Protein AF-A0A2A5GTJ0-F1 (afdb_monomer_lite)

Secondary structure (DSSP, 8-state):
----HHHHHHHHHHHHH-HHHHHHHHHHHHHHHHHHHHHHHH-TTTEEE-PPB--SSS--B--EEEGGGGGG--

Radius of gyration: 18.59 Å; chains: 1; bounding box: 40×30×45 Å

Foldseek 3Di:
DDDDPVVVVVVVCVVCPPPCLVVVLVVVVVVQVVVLVCCCPVPVPQWDWADWDDDPSPDTDIDIDGPVCPVVPD

Structure (mmCIF, N/CA/C/O backbone):
data_AF-A0A2A5GTJ0-F1
#
_entry.id   AF-A0A2A5GTJ0-F1
#
loop_
_atom_site.group_PDB
_atom_site.id
_atom_site.type_symbol
_atom_site.label_atom_id
_atom_site.label_alt_id
_atom_site.label_comp_id
_atom_site.label_asym_id
_atom_site.label_entity_id
_atom_site.label_seq_id
_atom_site.pdbx_PDB_ins_code
_atom_site.Cartn_x
_atom_site.Cartn_y
_atom_site.Cartn_z
_atom_site.occupancy
_atom_site.B_iso_or_equiv
_atom_site.auth_seq_id
_atom_site.auth_comp_id
_atom_site.auth_asym_id
_atom_site.auth_atom_id
_atom_site.pdbx_PDB_model_num
ATOM 1 N N . MET A 1 1 ? 29.939 18.891 -13.797 1.00 47.34 1 MET A N 1
ATOM 2 C CA . MET A 1 1 ? 29.147 17.759 -14.319 1.00 47.34 1 MET A CA 1
ATOM 3 C C . MET A 1 1 ? 28.002 18.347 -15.133 1.00 47.34 1 MET A C 1
ATOM 5 O O . MET A 1 1 ? 27.131 18.954 -14.535 1.00 47.34 1 MET A O 1
ATOM 9 N N . ASN A 1 2 ? 28.050 18.259 -16.466 1.00 56.84 2 ASN A N 1
ATOM 10 C CA . ASN A 1 2 ? 26.962 18.682 -17.361 1.00 56.84 2 ASN A CA 1
ATOM 11 C C . ASN A 1 2 ? 26.361 17.429 -18.006 1.00 56.84 2 ASN A C 1
ATOM 13 O O . ASN A 1 2 ? 26.621 17.138 -19.169 1.00 56.84 2 ASN A O 1
ATOM 17 N N . THR A 1 3 ? 25.613 16.643 -17.241 1.00 61.12 3 THR A N 1
ATOM 18 C CA . THR A 1 3 ? 24.722 15.637 -17.826 1.00 61.12 3 THR A CA 1
ATOM 19 C C . THR A 1 3 ? 23.429 16.335 -18.231 1.00 61.12 3 THR A C 1
ATOM 21 O O . THR A 1 3 ? 22.818 17.056 -17.443 1.00 61.12 3 THR A O 1
ATOM 24 N N . ASN A 1 4 ? 23.026 16.163 -19.489 1.00 86.75 4 ASN A N 1
ATOM 25 C CA . ASN A 1 4 ? 21.771 16.708 -19.999 1.00 86.75 4 ASN A CA 1
ATOM 26 C C . ASN A 1 4 ? 20.599 15.905 -19.401 1.00 86.75 4 ASN A C 1
ATOM 28 O O . ASN A 1 4 ? 20.679 14.680 -19.314 1.00 86.75 4 ASN A O 1
ATOM 32 N N . LEU A 1 5 ? 19.504 16.571 -19.018 1.00 89.56 5 LEU A N 1
ATOM 33 C CA . LEU A 1 5 ? 18.284 15.949 -18.479 1.00 89.56 5 LEU A CA 1
ATOM 34 C C . LEU A 1 5 ? 17.816 14.726 -19.294 1.00 89.56 5 LEU A C 1
ATOM 36 O O . LEU A 1 5 ? 17.371 13.734 -18.722 1.00 89.56 5 LEU A O 1
ATOM 40 N N . LEU A 1 6 ? 17.975 14.760 -20.619 1.00 91.06 6 LEU A N 1
ATOM 41 C CA . LEU A 1 6 ? 17.611 13.657 -21.511 1.00 91.06 6 LEU A CA 1
ATOM 42 C C . LEU A 1 6 ? 18.385 12.363 -21.216 1.00 91.06 6 LEU A C 1
ATOM 44 O O . LEU A 1 6 ? 17.806 11.281 -21.287 1.00 91.06 6 LEU A O 1
ATOM 48 N N . GLN A 1 7 ? 19.662 12.460 -20.835 1.00 91.38 7 GLN A N 1
ATOM 49 C CA . GLN A 1 7 ? 20.476 11.297 -20.465 1.00 91.38 7 GLN A CA 1
ATOM 50 C C . GLN A 1 7 ? 19.992 10.682 -19.147 1.00 91.38 7 GLN A C 1
ATOM 52 O O . GLN A 1 7 ? 19.872 9.465 -19.045 1.00 91.38 7 GLN A O 1
ATOM 57 N N . HIS A 1 8 ? 19.639 11.513 -18.162 1.00 91.31 8 HIS A N 1
ATOM 58 C CA . HIS A 1 8 ? 19.071 11.035 -16.898 1.00 91.31 8 HIS A CA 1
ATOM 59 C C . HIS A 1 8 ? 17.711 10.358 -17.094 1.00 91.31 8 HIS A C 1
ATOM 61 O O . HIS A 1 8 ? 17.458 9.316 -16.495 1.00 91.31 8 HIS A O 1
ATOM 67 N N . ILE A 1 9 ? 16.859 10.902 -17.968 1.00 91.44 9 I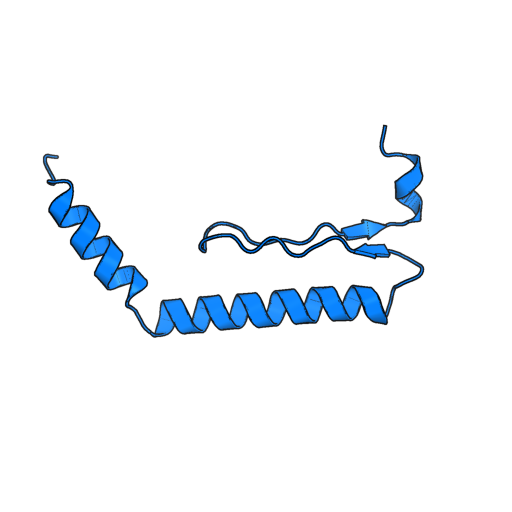LE A N 1
ATOM 68 C CA . ILE A 1 9 ? 15.566 10.291 -18.304 1.00 91.44 9 ILE A CA 1
ATOM 69 C C . ILE A 1 9 ? 15.757 8.930 -18.985 1.00 91.44 9 ILE A C 1
ATOM 71 O O . ILE A 1 9 ? 15.007 8.002 -18.688 1.00 91.44 9 ILE A O 1
ATOM 75 N N . ALA A 1 10 ? 16.739 8.790 -19.880 1.00 92.44 10 ALA A N 1
ATOM 76 C CA . ALA A 1 10 ? 17.026 7.514 -20.537 1.00 92.44 10 ALA A CA 1
ATOM 77 C C . ALA A 1 10 ? 17.455 6.440 -19.523 1.00 92.44 10 ALA A C 1
ATOM 79 O O . ALA A 1 10 ? 16.843 5.376 -19.472 1.00 92.44 10 ALA A O 1
ATOM 80 N N . VAL A 1 11 ? 18.415 6.763 -18.648 1.00 92.12 11 VAL A N 1
ATOM 81 C CA . VAL A 1 11 ? 18.888 5.848 -17.593 1.00 92.12 11 VAL A CA 1
ATOM 82 C C . VAL A 1 11 ? 17.764 5.484 -16.620 1.00 92.12 11 VAL A C 1
ATOM 84 O O . VAL A 1 11 ? 17.602 4.319 -16.265 1.00 92.12 11 VAL A O 1
ATOM 87 N N . TYR A 1 12 ? 16.943 6.457 -16.218 1.00 89.31 12 TYR A N 1
ATOM 88 C CA . TYR A 1 12 ? 15.779 6.204 -15.369 1.00 89.31 12 TYR A CA 1
ATOM 89 C C . TYR A 1 12 ? 14.797 5.221 -16.023 1.00 89.31 12 TYR A C 1
ATOM 91 O O . TYR A 1 12 ? 14.345 4.278 -15.377 1.00 89.31 12 TYR A O 1
ATOM 99 N N . LYS A 1 13 ? 14.489 5.403 -17.314 1.00 88.62 13 LYS A N 1
ATOM 100 C CA . LYS A 1 13 ? 13.589 4.503 -18.048 1.00 88.62 13 LYS A CA 1
ATOM 101 C C . LYS A 1 13 ? 14.131 3.082 -18.116 1.00 88.62 13 LYS A C 1
ATOM 103 O O . LYS A 1 13 ? 13.353 2.159 -17.925 1.00 88.62 13 LYS A O 1
ATOM 108 N N . GLU A 1 14 ? 15.427 2.903 -18.355 1.00 91.38 14 GLU A N 1
ATOM 109 C CA . GLU A 1 14 ? 16.051 1.574 -18.368 1.00 91.38 14 GLU A CA 1
ATOM 110 C C . GLU A 1 14 ? 15.953 0.887 -17.004 1.00 91.38 14 GLU A C 1
ATOM 112 O O . GLU A 1 14 ? 15.577 -0.280 -16.922 1.00 91.38 14 GLU A O 1
ATOM 117 N N . GLN A 1 15 ? 16.222 1.624 -15.924 1.00 88.06 15 GLN A N 1
ATOM 118 C CA . GLN A 1 15 ? 16.114 1.094 -14.567 1.00 88.06 15 GLN A CA 1
ATOM 119 C C . GLN A 1 15 ? 14.676 0.688 -14.230 1.00 88.06 15 GLN A C 1
ATOM 121 O O . GLN A 1 15 ? 14.458 -0.408 -13.722 1.00 88.06 15 GLN A O 1
ATOM 126 N N . VAL A 1 16 ? 13.692 1.529 -14.557 1.00 86.56 16 VAL A N 1
ATOM 127 C CA . VAL A 1 16 ? 12.269 1.236 -14.315 1.00 86.56 16 VAL A CA 1
ATOM 128 C C . VAL A 1 16 ? 11.740 0.130 -15.234 1.00 86.56 16 VAL A C 1
ATOM 130 O O . VAL A 1 16 ? 10.862 -0.624 -14.826 1.00 86.56 16 VAL A O 1
ATOM 133 N N . ALA A 1 17 ? 12.277 -0.004 -16.449 1.00 86.12 17 ALA A N 1
ATOM 134 C CA . ALA A 1 17 ? 11.922 -1.074 -17.380 1.00 86.12 17 ALA A CA 1
ATOM 135 C C . A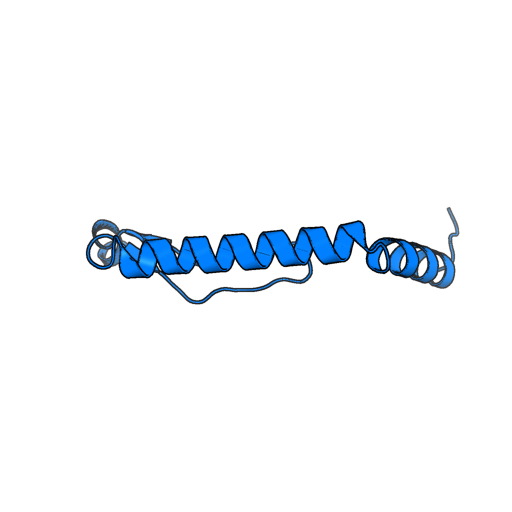LA A 1 17 ? 12.507 -2.440 -16.987 1.00 86.12 17 ALA A C 1
ATOM 137 O O . ALA A 1 17 ? 12.140 -3.450 -17.586 1.00 86.12 17 ALA A O 1
ATOM 138 N N . SER A 1 18 ? 13.400 -2.490 -15.992 1.00 90.44 18 SER A N 1
ATOM 139 C CA . SER A 1 18 ? 13.904 -3.746 -15.444 1.00 90.44 18 SER A CA 1
ATOM 140 C C . SER A 1 18 ? 12.745 -4.603 -14.934 1.00 90.44 18 SER A C 1
ATOM 142 O O . SER A 1 18 ? 12.064 -4.250 -13.969 1.00 90.44 18 SER A O 1
ATOM 144 N N . GLU A 1 19 ? 12.548 -5.763 -15.558 1.00 89.25 19 GLU A N 1
ATOM 145 C CA .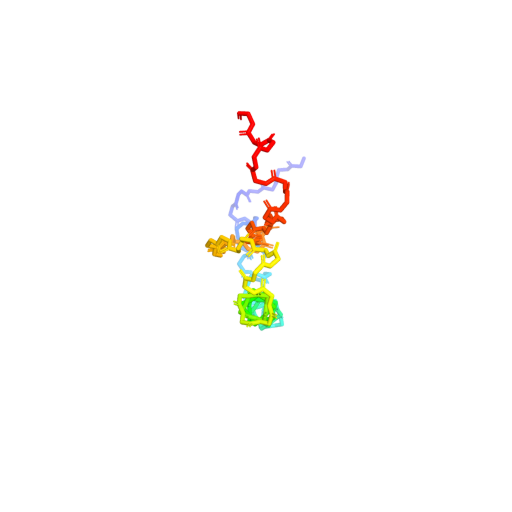 GLU A 1 19 ? 11.502 -6.721 -15.190 1.00 89.25 19 GLU A CA 1
ATOM 146 C C . GLU A 1 19 ? 11.597 -7.113 -13.710 1.00 89.25 19 GLU A C 1
ATOM 148 O O . GLU A 1 19 ? 10.595 -7.134 -12.998 1.00 89.25 19 GLU A O 1
ATOM 153 N N . ASN A 1 20 ? 12.818 -7.308 -13.209 1.00 91.69 20 ASN A N 1
ATOM 154 C CA . ASN A 1 20 ? 13.063 -7.627 -11.804 1.00 91.69 20 ASN A CA 1
ATOM 155 C C . ASN A 1 20 ? 12.597 -6.515 -10.855 1.00 91.69 20 ASN A C 1
ATOM 157 O O . ASN A 1 20 ? 12.092 -6.808 -9.772 1.00 91.69 20 ASN A O 1
ATOM 161 N N . LEU A 1 21 ? 12.746 -5.245 -11.247 1.00 90.38 21 LEU A N 1
ATOM 162 C CA . LEU A 1 21 ? 12.294 -4.111 -10.441 1.00 90.38 21 LEU A CA 1
ATOM 163 C C . LEU A 1 21 ? 10.764 -4.054 -10.399 1.00 90.38 21 LEU A C 1
ATOM 165 O O . LEU A 1 21 ? 10.188 -3.915 -9.319 1.00 90.38 21 LEU A O 1
ATOM 169 N N . VAL A 1 22 ? 10.105 -4.231 -11.547 1.00 88.88 22 VAL A N 1
ATOM 170 C CA . VAL A 1 22 ? 8.637 -4.246 -11.635 1.00 88.88 22 VAL A CA 1
ATOM 171 C C . VAL A 1 22 ? 8.052 -5.413 -10.840 1.00 88.88 22 VAL A C 1
ATOM 173 O O . VAL A 1 22 ? 7.171 -5.199 -10.005 1.00 88.88 22 VAL A O 1
ATOM 176 N N . LEU A 1 23 ? 8.558 -6.631 -11.048 1.00 93.62 23 LEU A N 1
ATOM 177 C CA . LEU A 1 23 ? 8.098 -7.828 -10.342 1.00 93.62 23 LEU A CA 1
ATOM 178 C C . LEU A 1 23 ? 8.369 -7.736 -8.837 1.00 93.62 23 LEU A C 1
ATOM 180 O O . LEU A 1 23 ? 7.497 -8.065 -8.032 1.00 93.62 23 LEU A O 1
ATOM 184 N N . GLY A 1 24 ? 9.543 -7.235 -8.442 1.00 93.69 24 GLY A N 1
ATOM 185 C CA . GLY A 1 24 ? 9.887 -7.018 -7.039 1.00 93.69 24 GLY A CA 1
ATOM 186 C C . GLY A 1 24 ? 8.931 -6.038 -6.360 1.00 93.69 24 GLY A C 1
ATOM 187 O O . GLY A 1 24 ? 8.368 -6.347 -5.308 1.00 93.69 24 GLY A O 1
ATOM 188 N N . TYR A 1 25 ? 8.674 -4.887 -6.985 1.00 93.25 25 TYR A N 1
ATOM 189 C CA . TYR A 1 25 ? 7.729 -3.904 -6.458 1.00 93.25 25 TYR A CA 1
ATOM 190 C C . TYR A 1 25 ? 6.294 -4.452 -6.392 1.00 93.25 25 TYR A C 1
ATOM 192 O O . TYR A 1 25 ? 5.624 -4.287 -5.371 1.00 93.25 25 TYR A O 1
ATOM 200 N N . GLN A 1 26 ? 5.829 -5.173 -7.416 1.00 93.38 26 GLN A N 1
ATOM 201 C CA . GLN A 1 26 ? 4.520 -5.837 -7.388 1.00 93.38 26 GLN A CA 1
ATOM 202 C C . GLN A 1 26 ? 4.412 -6.856 -6.247 1.00 93.38 26 GLN A C 1
ATOM 204 O O . GLN A 1 26 ? 3.404 -6.870 -5.537 1.00 93.38 26 GLN A O 1
ATOM 209 N N . GLY A 1 27 ? 5.451 -7.665 -6.028 1.00 95.88 27 GLY A N 1
ATOM 210 C CA . GLY A 1 27 ? 5.511 -8.620 -4.922 1.00 95.88 27 GLY A CA 1
ATOM 211 C C . GLY A 1 27 ? 5.424 -7.935 -3.557 1.00 95.88 27 GLY A C 1
ATOM 212 O O . GLY A 1 27 ? 4.636 -8.349 -2.705 1.00 95.88 27 GLY A O 1
ATOM 213 N N . LEU A 1 28 ? 6.153 -6.829 -3.368 1.00 96.31 28 LEU A N 1
ATOM 214 C CA . LEU A 1 28 ? 6.063 -6.018 -2.151 1.00 96.31 28 LEU A CA 1
ATOM 215 C C . LEU A 1 28 ? 4.649 -5.460 -1.941 1.00 96.31 28 LEU A C 1
ATOM 217 O O . LEU A 1 28 ? 4.136 -5.500 -0.822 1.00 96.31 28 LEU A O 1
ATOM 221 N N . MET A 1 29 ? 3.990 -4.980 -2.999 1.00 96.31 29 MET A N 1
ATOM 222 C CA . MET A 1 29 ? 2.625 -4.448 -2.898 1.00 96.31 29 MET A CA 1
ATOM 223 C C . MET A 1 29 ? 1.618 -5.536 -2.531 1.00 96.31 29 MET A C 1
ATOM 225 O O . MET A 1 29 ? 0.780 -5.331 -1.650 1.00 96.31 29 MET A O 1
ATOM 229 N N . GLN A 1 30 ? 1.729 -6.716 -3.143 1.00 97.25 30 GLN A N 1
ATOM 230 C CA . GLN A 1 30 ? 0.903 -7.866 -2.785 1.00 97.25 30 GLN A CA 1
ATOM 231 C C . GLN A 1 30 ? 1.114 -8.263 -1.322 1.00 97.25 30 GLN A C 1
ATOM 233 O O . GLN A 1 30 ? 0.139 -8.425 -0.589 1.00 97.25 30 GLN A O 1
ATOM 238 N N . TYR A 1 31 ? 2.365 -8.370 -0.869 1.00 97.44 31 TYR A N 1
ATOM 239 C CA . TYR A 1 31 ? 2.679 -8.686 0.523 1.00 97.44 31 TYR A CA 1
ATOM 240 C C . TYR A 1 31 ? 2.072 -7.663 1.493 1.00 97.44 31 TYR A C 1
ATOM 242 O O . TYR A 1 31 ? 1.385 -8.043 2.440 1.00 97.44 31 TYR A O 1
ATOM 250 N N . MET A 1 32 ? 2.248 -6.366 1.230 1.00 97.62 32 MET A N 1
ATOM 251 C CA . MET A 1 32 ? 1.716 -5.297 2.080 1.00 97.62 32 MET A CA 1
ATOM 252 C C . MET A 1 32 ? 0.184 -5.320 2.167 1.00 97.62 32 MET A C 1
ATOM 254 O O . MET A 1 32 ? -0.379 -5.131 3.248 1.00 97.62 32 MET A O 1
ATOM 258 N N . MET A 1 33 ? -0.509 -5.589 1.057 1.00 96.94 33 MET A N 1
ATOM 259 C CA . MET A 1 33 ? -1.969 -5.724 1.049 1.00 96.94 33 MET A CA 1
ATOM 260 C C . MET A 1 33 ? -2.450 -6.969 1.802 1.00 96.94 33 MET A C 1
ATOM 262 O O . MET A 1 33 ? -3.442 -6.891 2.538 1.00 96.94 33 MET A O 1
ATOM 266 N N . HIS A 1 34 ? -1.751 -8.100 1.662 1.00 98.19 34 HIS A N 1
ATOM 267 C CA . HIS A 1 34 ? -2.039 -9.306 2.439 1.00 98.19 34 HIS A CA 1
ATOM 268 C C . HIS A 1 34 ? -1.823 -9.063 3.932 1.00 98.19 34 HIS A C 1
ATOM 270 O O . HIS A 1 34 ? -2.713 -9.361 4.727 1.00 98.19 34 HIS A O 1
ATOM 276 N N . LEU A 1 35 ? -0.706 -8.439 4.312 1.00 97.81 35 LEU A N 1
ATOM 277 C CA . LEU A 1 35 ? -0.392 -8.100 5.699 1.00 97.81 35 LEU A CA 1
ATOM 278 C C . LEU A 1 35 ? -1.464 -7.189 6.309 1.00 97.81 35 LEU A C 1
ATOM 280 O O . LEU A 1 35 ? -1.978 -7.455 7.394 1.00 97.81 35 LEU A O 1
ATOM 284 N N . ARG A 1 36 ? -1.877 -6.150 5.577 1.00 97.88 36 ARG A N 1
ATOM 285 C CA . ARG A 1 36 ? -2.981 -5.276 5.985 1.00 97.88 36 ARG A CA 1
ATOM 286 C C . ARG A 1 36 ? -4.273 -6.060 6.219 1.00 97.88 36 ARG A C 1
ATOM 288 O O . ARG A 1 36 ? -4.978 -5.826 7.200 1.00 97.88 36 ARG A O 1
ATOM 295 N N . THR A 1 37 ? -4.608 -6.956 5.295 1.00 98.00 37 THR A N 1
ATOM 296 C CA . THR A 1 37 ? -5.831 -7.766 5.357 1.00 98.00 37 THR A CA 1
ATOM 297 C C . THR A 1 37 ? -5.797 -8.725 6.540 1.00 98.00 37 THR A C 1
ATOM 299 O O . THR A 1 37 ? -6.786 -8.818 7.263 1.00 98.00 37 THR A O 1
ATOM 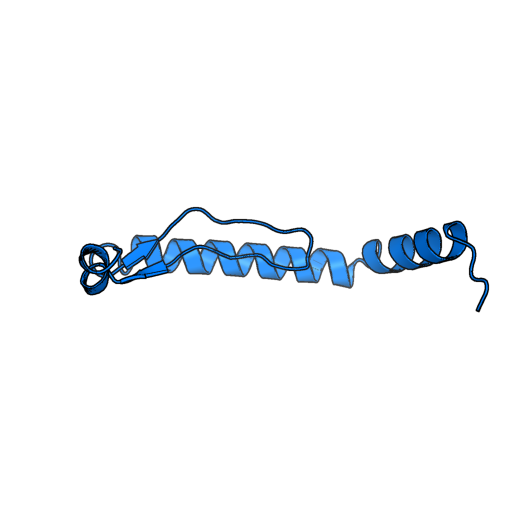302 N N . HIS A 1 38 ? -4.645 -9.347 6.795 1.00 97.81 38 HIS A N 1
ATOM 303 C CA . HIS A 1 38 ? -4.418 -10.193 7.959 1.00 97.81 38 HIS A CA 1
ATOM 304 C C . HIS A 1 38 ? -4.728 -9.441 9.258 1.00 97.81 38 HIS A C 1
ATOM 306 O O . HIS A 1 38 ? -5.549 -9.907 10.043 1.00 97.81 38 HIS A O 1
ATOM 312 N N . PHE A 1 39 ? -4.194 -8.227 9.442 1.00 97.00 39 PHE A N 1
ATOM 313 C CA . PHE A 1 39 ? -4.496 -7.433 10.639 1.00 97.00 39 PHE A CA 1
ATOM 314 C C . PHE A 1 39 ? -5.968 -7.037 10.757 1.00 97.00 39 PHE A C 1
ATOM 316 O O . PHE A 1 39 ? -6.524 -7.067 11.853 1.00 97.00 39 PHE A O 1
ATOM 323 N N . LYS A 1 40 ? -6.626 -6.711 9.638 1.00 96.19 40 LYS A N 1
ATOM 324 C CA . LYS A 1 40 ? -8.065 -6.407 9.640 1.00 96.19 40 LYS A CA 1
ATOM 325 C C . LYS A 1 40 ? -8.932 -7.594 10.050 1.00 96.19 40 LYS A C 1
ATOM 327 O O . LYS A 1 40 ? -9.998 -7.371 10.610 1.00 96.19 40 LYS A O 1
ATOM 332 N N . GLN A 1 41 ? -8.522 -8.811 9.703 1.00 97.31 41 GLN A N 1
ATOM 333 C CA . GLN A 1 41 ? -9.319 -10.019 9.911 1.00 97.31 41 GLN A CA 1
ATOM 334 C C . GLN A 1 41 ? -9.023 -10.696 11.246 1.00 97.31 41 GLN A C 1
ATOM 336 O O . GLN A 1 41 ? -9.955 -11.115 11.920 1.00 97.31 41 GLN A O 1
ATOM 341 N N . GLN A 1 42 ? -7.747 -10.804 11.620 1.00 97.94 42 GLN A N 1
ATOM 342 C CA . GLN A 1 42 ? -7.327 -11.547 12.810 1.00 97.94 42 GLN A CA 1
ATOM 343 C C . GLN A 1 42 ? -7.366 -10.700 14.081 1.00 97.94 42 GLN A C 1
ATOM 345 O O . GLN A 1 42 ? -7.593 -11.238 15.158 1.00 97.94 42 GLN A O 1
ATOM 350 N N . TYR A 1 43 ? -7.201 -9.379 13.960 1.00 96.38 43 TYR A N 1
ATOM 351 C CA . TYR A 1 43 ? -7.131 -8.475 15.112 1.00 96.38 43 TYR A CA 1
ATOM 352 C C . TYR A 1 43 ? -8.092 -7.271 15.012 1.00 96.38 43 TYR A C 1
ATOM 354 O O . TYR A 1 43 ? -7.687 -6.133 15.288 1.00 96.38 43 TYR A O 1
ATOM 362 N N . PRO A 1 44 ? -9.373 -7.470 14.627 1.00 94.81 44 PRO A N 1
ATOM 363 C CA . PRO A 1 44 ? -10.321 -6.373 14.427 1.00 94.81 44 PRO A CA 1
ATOM 364 C C . PRO A 1 44 ? -10.639 -5.619 15.721 1.00 94.81 44 PRO A C 1
ATOM 366 O O . PRO A 1 44 ? -11.040 -4.455 15.661 1.00 94.81 44 PRO A O 1
ATOM 369 N N . ASP A 1 45 ? -10.460 -6.255 16.881 1.00 95.38 45 ASP A N 1
ATOM 370 C CA . ASP A 1 45 ? -10.745 -5.676 18.194 1.00 95.38 45 ASP A CA 1
ATOM 371 C C . ASP A 1 45 ? -9.558 -4.949 18.821 1.00 95.38 45 ASP A C 1
ATOM 373 O O . ASP A 1 45 ? -9.757 -4.012 19.592 1.00 95.38 45 ASP A O 1
ATOM 377 N N . GLU A 1 46 ? -8.338 -5.278 18.408 1.00 95.56 46 GLU A N 1
ATOM 378 C CA . GLU A 1 46 ? -7.116 -4.684 18.951 1.00 95.56 46 GLU A CA 1
ATOM 379 C C . GLU A 1 46 ? -6.639 -3.485 18.131 1.00 95.56 46 GLU A C 1
ATOM 381 O O . GLU A 1 46 ? -6.136 -2.511 18.695 1.00 95.56 46 GLU A O 1
ATOM 386 N N . PHE A 1 47 ? -6.839 -3.503 16.808 1.00 95.94 47 PHE A N 1
ATOM 387 C CA . PHE A 1 47 ? -6.284 -2.493 15.909 1.00 95.94 47 PHE A CA 1
ATOM 388 C C . PHE A 1 47 ? -7.325 -1.823 15.016 1.00 95.94 47 PHE A C 1
ATOM 390 O O . PHE A 1 47 ? -8.313 -2.403 14.573 1.00 95.94 47 PHE A O 1
ATOM 397 N N . ILE A 1 48 ? -7.052 -0.560 14.702 1.00 95.25 48 ILE A N 1
ATOM 398 C CA . ILE A 1 48 ? -7.699 0.199 13.637 1.00 95.25 48 ILE A CA 1
ATOM 399 C C . ILE A 1 48 ? -6.718 0.239 12.477 1.00 95.25 48 ILE A C 1
ATOM 401 O O . ILE A 1 48 ? -5.658 0.860 12.575 1.00 95.25 48 ILE A O 1
ATOM 405 N N . VAL A 1 49 ? -7.082 -0.422 11.384 1.00 97.25 49 VAL A N 1
ATOM 406 C CA . VAL A 1 49 ? -6.262 -0.500 10.174 1.00 97.25 49 VAL A CA 1
ATOM 407 C C . VAL A 1 49 ? -6.847 0.427 9.109 1.00 97.25 49 VAL A C 1
ATOM 409 O O . VAL A 1 49 ? -7.986 0.252 8.670 1.00 97.25 49 VAL A O 1
ATOM 412 N N . GLY A 1 50 ? -6.066 1.428 8.706 1.00 95.62 50 GLY A N 1
ATOM 413 C CA . GLY A 1 50 ? -6.440 2.463 7.744 1.00 95.62 50 GLY A CA 1
ATOM 414 C C . GLY A 1 50 ? -6.442 1.992 6.288 1.00 95.62 50 GLY A C 1
ATOM 415 O O . GLY A 1 50 ? -6.319 0.801 5.984 1.00 95.62 50 GLY A O 1
ATOM 416 N N . SER A 1 51 ? -6.619 2.928 5.356 1.00 96.06 51 SER A N 1
ATOM 417 C CA . SER A 1 51 ? -6.453 2.676 3.920 1.00 96.06 51 SER A CA 1
ATOM 418 C C . SER A 1 51 ? -4.993 2.361 3.579 1.00 96.06 51 SER A C 1
ATOM 420 O O . SER A 1 51 ? -4.076 2.727 4.312 1.00 96.06 51 SER A O 1
ATOM 422 N N . PHE A 1 52 ? -4.790 1.642 2.475 1.00 96.75 52 PHE A N 1
ATOM 423 C CA . PHE A 1 52 ? -3.459 1.432 1.919 1.00 96.75 52 PHE A CA 1
ATOM 424 C C . PHE A 1 52 ? -3.102 2.620 1.025 1.00 96.75 52 PHE A C 1
ATOM 426 O O . PHE A 1 52 ? -3.857 2.939 0.108 1.00 96.75 52 PHE A O 1
ATOM 433 N N . TYR A 1 53 ? -1.981 3.271 1.314 1.00 95.88 53 TYR A N 1
ATOM 434 C CA . TYR A 1 53 ? -1.353 4.254 0.446 1.00 95.88 53 TYR A CA 1
ATOM 435 C C . TYR A 1 53 ? -0.271 3.553 -0.373 1.00 95.88 53 TYR A C 1
ATOM 437 O O . TYR A 1 53 ? 0.709 3.050 0.183 1.00 95.88 53 TYR A O 1
ATOM 445 N N . GLN A 1 54 ? -0.466 3.524 -1.687 1.00 93.38 54 GLN A N 1
ATOM 446 C CA . GLN A 1 54 ? 0.498 2.992 -2.638 1.00 93.38 54 GLN A CA 1
ATOM 447 C C . GLN A 1 54 ? 1.291 4.154 -3.242 1.00 93.38 54 GLN A C 1
ATOM 449 O O . GLN A 1 54 ? 0.752 4.913 -4.044 1.00 93.38 54 GLN A O 1
ATOM 454 N N . GLY A 1 55 ? 2.555 4.301 -2.843 1.00 89.31 55 GLY A N 1
ATOM 455 C CA . GLY A 1 55 ? 3.465 5.289 -3.427 1.00 89.31 55 GLY A CA 1
ATOM 456 C C . GLY A 1 55 ? 4.223 4.749 -4.632 1.00 89.31 55 GLY A C 1
ATOM 457 O O . GLY A 1 55 ? 4.187 3.553 -4.927 1.00 89.31 55 GLY A O 1
ATOM 458 N N . TYR A 1 56 ? 4.946 5.628 -5.319 1.00 85.69 56 TYR A N 1
ATOM 459 C CA . TYR A 1 56 ? 5.661 5.318 -6.555 1.00 85.69 56 TYR A CA 1
ATOM 460 C C . TYR A 1 56 ? 7.054 4.750 -6.253 1.00 85.69 56 TYR A C 1
ATOM 462 O O . TYR A 1 56 ? 8.069 5.380 -6.528 1.00 85.69 56 TYR A O 1
ATOM 470 N N . MET A 1 57 ? 7.081 3.534 -5.690 1.00 86.12 57 MET A N 1
ATOM 471 C CA . MET A 1 57 ? 8.278 2.764 -5.283 1.00 86.12 57 MET A CA 1
ATOM 472 C C . MET A 1 57 ? 9.112 3.349 -4.135 1.00 86.12 57 MET A C 1
ATOM 474 O O . MET A 1 57 ? 9.955 2.651 -3.582 1.00 86.12 57 MET A O 1
ATOM 478 N N . ASP A 1 58 ? 8.855 4.587 -3.740 1.00 87.06 58 ASP A N 1
ATOM 479 C CA . ASP A 1 58 ? 9.534 5.294 -2.662 1.00 87.06 58 ASP A CA 1
ATOM 480 C C . ASP A 1 58 ? 8.970 4.937 -1.281 1.00 87.06 58 ASP A C 1
ATOM 482 O O . ASP A 1 58 ? 9.716 4.591 -0.366 1.00 87.06 58 ASP A O 1
ATOM 486 N N . MET A 1 59 ? 7.646 4.987 -1.121 1.00 92.75 59 MET A N 1
ATOM 487 C CA . MET A 1 59 ? 6.998 4.731 0.159 1.00 92.75 59 MET A CA 1
ATOM 488 C C . MET A 1 59 ? 5.563 4.244 -0.018 1.00 92.75 59 MET A C 1
ATOM 490 O O . MET A 1 59 ? 4.706 4.941 -0.547 1.00 92.75 59 MET A O 1
ATOM 494 N N . SER A 1 60 ? 5.265 3.058 0.505 1.00 95.31 60 SER A N 1
ATOM 495 C CA . SER A 1 60 ? 3.895 2.548 0.616 1.00 95.31 60 SER A CA 1
ATO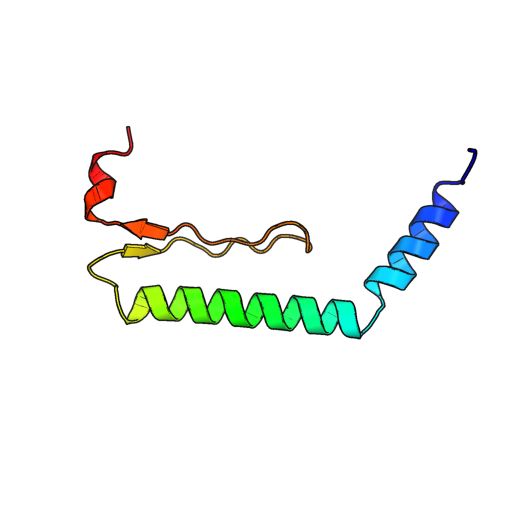M 496 C C . SER A 1 60 ? 3.624 2.119 2.045 1.00 95.31 60 SER A C 1
ATOM 498 O O . SER A 1 60 ? 4.471 1.494 2.680 1.00 95.31 60 SER A O 1
ATOM 500 N N . TYR A 1 61 ? 2.454 2.460 2.570 1.00 96.88 61 TYR A N 1
ATOM 501 C CA . TYR A 1 61 ? 2.118 2.190 3.963 1.00 96.88 61 TYR A CA 1
ATOM 502 C C . TYR A 1 61 ? 0.610 2.074 4.160 1.00 96.88 61 TYR A C 1
ATOM 504 O O . TYR A 1 61 ? -0.192 2.505 3.335 1.00 96.88 61 TYR A O 1
ATOM 512 N N . PHE A 1 62 ? 0.208 1.510 5.293 1.00 97.62 62 PHE A N 1
ATOM 513 C CA . PHE A 1 62 ? -1.144 1.659 5.812 1.00 97.62 62 PHE A CA 1
ATOM 514 C C . PHE A 1 62 ? -1.056 2.030 7.293 1.00 97.62 62 PHE A C 1
ATOM 516 O O . PHE A 1 62 ? -0.273 1.421 8.024 1.00 97.62 62 PHE A O 1
ATOM 523 N N . PRO A 1 63 ? -1.832 3.016 7.773 1.00 96.06 63 PRO A N 1
ATOM 524 C CA . PRO A 1 63 ? -1.875 3.316 9.193 1.00 96.06 63 PRO A CA 1
ATOM 525 C C . PRO A 1 63 ? -2.405 2.118 9.977 1.00 96.06 63 PRO A C 1
ATOM 527 O O . PRO A 1 63 ? -3.424 1.529 9.615 1.00 96.06 63 PRO A O 1
ATOM 530 N N . MET A 1 64 ? -1.753 1.802 11.085 1.00 95.12 64 MET A N 1
ATOM 531 C CA . MET A 1 64 ? -2.212 0.810 12.046 1.00 95.12 64 MET A CA 1
ATOM 532 C C . MET A 1 64 ? -2.128 1.445 13.428 1.00 95.12 64 MET A C 1
ATOM 534 O O . MET A 1 64 ? -1.078 1.931 13.836 1.00 95.12 64 MET A O 1
ATOM 538 N N . THR A 1 65 ? -3.257 1.545 14.122 1.00 94.56 65 THR A N 1
ATOM 539 C CA . THR A 1 65 ? -3.334 2.191 15.438 1.00 94.56 65 THR A CA 1
ATOM 540 C C . THR A 1 65 ? -3.974 1.226 16.429 1.00 94.56 65 THR A C 1
ATOM 542 O O . THR A 1 65 ? -5.108 0.812 16.182 1.00 94.56 65 THR A O 1
ATOM 545 N N . PRO A 1 66 ? -3.313 0.882 17.548 1.00 94.06 66 PRO A N 1
ATOM 546 C CA . PRO A 1 66 ? -3.959 0.136 18.623 1.00 94.06 66 PRO A CA 1
ATOM 547 C C . PRO A 1 66 ? -5.196 0.890 19.120 1.00 94.06 66 PRO A C 1
ATOM 549 O O . PRO A 1 66 ? -5.119 2.090 19.395 1.00 94.06 66 PRO A O 1
ATOM 552 N N . LYS A 1 67 ? -6.338 0.212 19.270 1.00 93.19 67 LYS A N 1
ATOM 553 C CA . LYS A 1 67 ? -7.571 0.844 19.770 1.00 93.19 67 LYS A CA 1
ATOM 554 C C . LYS A 1 67 ? -7.372 1.462 21.152 1.00 93.19 67 LYS A C 1
ATOM 556 O O . LYS A 1 67 ? -7.896 2.544 21.398 1.00 93.19 67 LYS A O 1
ATOM 561 N N . ALA A 1 68 ? -6.548 0.836 21.994 1.00 91.56 68 ALA A N 1
ATOM 562 C CA . ALA A 1 68 ? -6.170 1.343 23.314 1.00 91.56 68 ALA A CA 1
ATOM 563 C C . ALA A 1 68 ? -5.527 2.744 23.278 1.00 91.56 68 ALA A C 1
ATOM 565 O O . ALA A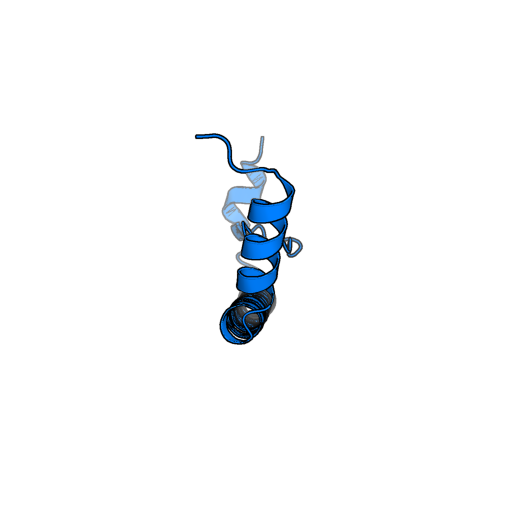 1 68 ? -5.611 3.489 24.249 1.00 91.56 68 ALA A O 1
ATOM 566 N N . LEU A 1 69 ? -4.913 3.123 22.152 1.00 88.56 69 LEU A N 1
ATOM 567 C CA . LEU A 1 69 ? -4.268 4.424 21.966 1.00 88.56 69 LEU A CA 1
ATOM 568 C C . LEU A 1 69 ? -5.137 5.412 21.174 1.00 88.56 69 LEU A C 1
ATOM 570 O O . LEU A 1 69 ? -4.729 6.551 20.958 1.00 88.56 69 LEU A O 1
ATOM 574 N N . LYS A 1 70 ? -6.341 5.016 20.731 1.00 79.25 70 LYS A N 1
ATOM 575 C CA . LYS A 1 70 ? -7.204 5.875 19.904 1.00 79.25 70 LYS A CA 1
ATOM 576 C C . LYS A 1 70 ? -7.640 7.140 20.648 1.00 79.25 70 LYS A C 1
ATOM 578 O O . LYS A 1 70 ? -7.692 8.199 20.038 1.00 79.25 70 LYS A O 1
ATOM 583 N N . SER A 1 71 ? -7.936 7.030 21.943 1.00 71.69 71 SER A N 1
ATOM 584 C CA . SER A 1 71 ? -8.360 8.153 22.792 1.00 71.69 71 SER A CA 1
ATOM 585 C C . SER A 1 71 ? -7.234 9.131 23.138 1.00 71.69 71 SER A C 1
ATOM 587 O O . SER A 1 71 ? -7.514 10.187 23.691 1.00 71.69 71 SER A O 1
ATOM 589 N N . GLN A 1 72 ? -5.981 8.803 22.807 1.00 74.50 72 GLN A N 1
ATOM 590 C CA . GLN A 1 72 ? -4.814 9.660 23.038 1.00 74.50 72 GLN A CA 1
ATOM 591 C C . GLN A 1 72 ? -4.403 10.460 21.793 1.00 74.50 72 GLN A C 1
ATOM 593 O O . GLN A 1 72 ? -3.405 11.174 21.828 1.00 74.50 72 GLN A O 1
ATOM 598 N N . LYS A 1 73 ? -5.142 10.338 20.680 1.00 61.09 73 LYS A N 1
ATOM 599 C CA . LYS A 1 73 ? -4.970 11.223 19.524 1.00 61.09 73 LYS A CA 1
ATOM 600 C C . LYS A 1 73 ? -5.636 12.561 19.842 1.00 61.09 73 LYS A C 1
ATOM 602 O O . LYS A 1 73 ? -6.854 12.675 19.717 1.00 61.09 73 LYS A O 1
ATOM 607 N N . THR A 1 74 ? -4.825 13.494 20.325 1.00 51.69 74 THR A N 1
ATOM 608 C CA . THR A 1 74 ? -5.150 14.910 20.522 1.00 51.69 74 THR A CA 1
ATOM 609 C C . THR A 1 74 ? -5.502 15.603 19.214 1.00 51.69 74 THR A C 1
ATOM 611 O O . THR A 1 74 ? -4.907 15.236 18.172 1.00 51.69 74 THR A O 1
#

Sequence (74 aa):
MNTNLLQHIAVYKEQVASENLVLGYQGLMQYMMHLRTHFKQQYPDEFIVGSFYQGYMDMSYFPMTPKALKSQKT

pLDDT: mean 90.16, std 10.66, range [47.34, 98.19]